Protein AF-A0A7S4MB74-F1 (afdb_monomer)

Organism: NCBI:txid1487602

Secondary structure (DSSP, 8-state):
-HHHHHHHHHHHH-TTSPPPHHHHHHHHHHHHHHHHHTSHHHHTS-S-HHHHHHHHHHHHHHHHHHHHHHHHHHHHHHHTTS---PPPPPP---TTT-PPP---PPTT----------SSS------

Sequence (127 aa):
YADLLHGIAQFYYGESNTIPSELALHLDSARQNISIAQHHDAITGTSPDTTMADYLRRLRYSDRDSSTVITQLLSDLLCSTTTCDDEFFLYEASPPTHQPPLLSVPANSRVPVVVNNPLAWHNQRFI

Solvent-accessible surface area (backbone atoms only — not comparable to full-atom values): 8020 Å² total; per-residue (Å²): 110,50,65,58,56,48,53,52,48,44,64,74,56,36,94,85,47,69,73,57,69,67,51,54,48,29,50,51,51,20,51,52,31,49,54,57,38,63,36,71,46,51,66,70,63,73,45,58,70,73,56,48,53,48,48,54,52,36,41,53,49,19,51,52,29,34,45,53,42,42,34,51,52,49,47,53,68,75,31,74,88,51,93,69,94,72,84,67,79,82,82,80,56,57,82,91,74,53,56,79,77,91,73,89,70,58,91,96,59,83,82,91,80,86,84,85,75,94,56,102,60,93,83,89,77,94,129

pLDDT: mean 79.96, std 14.44, range [46.22, 98.31]

Mean predicted aligned error: 8.29 Å

Structure (mmCIF, N/CA/C/O backbone):
data_AF-A0A7S4MB74-F1
#
_entry.id   AF-A0A7S4MB74-F1
#
loop_
_atom_site.group_PDB
_atom_site.id
_atom_site.type_symbol
_atom_site.label_atom_id
_atom_site.label_alt_id
_atom_site.label_comp_id
_atom_site.label_asym_id
_atom_site.label_entity_id
_atom_site.label_seq_id
_atom_site.pdbx_PDB_ins_code
_atom_site.Cartn_x
_atom_site.Cartn_y
_atom_site.Cartn_z
_atom_site.occupancy
_atom_site.B_iso_or_equiv
_atom_site.auth_seq_id
_atom_site.auth_comp_id
_atom_site.auth_asym_id
_atom_site.auth_atom_id
_atom_site.pdbx_PDB_model_num
ATOM 1 N N . TYR A 1 1 ? 7.409 -3.487 4.152 1.00 53.91 1 TYR A N 1
ATOM 2 C CA . TYR A 1 1 ? 7.624 -3.866 2.735 1.00 53.91 1 TYR A CA 1
ATOM 3 C C . TYR A 1 1 ? 8.182 -2.694 1.938 1.00 53.91 1 TYR A C 1
ATOM 5 O O . TYR A 1 1 ? 9.264 -2.842 1.383 1.00 53.91 1 TYR A O 1
ATOM 13 N N . ALA A 1 2 ? 7.530 -1.524 1.962 1.00 58.28 2 ALA A N 1
ATOM 14 C CA . ALA A 1 2 ? 8.070 -0.291 1.378 1.00 58.28 2 ALA A CA 1
ATOM 15 C C . ALA A 1 2 ? 9.490 0.051 1.886 1.00 58.28 2 ALA A C 1
ATOM 17 O O . ALA A 1 2 ? 10.328 0.460 1.096 1.00 58.28 2 ALA A O 1
ATOM 18 N N . ASP A 1 3 ? 9.811 -0.249 3.152 1.00 62.38 3 ASP A N 1
ATOM 19 C CA . ASP A 1 3 ? 11.159 -0.062 3.725 1.00 62.38 3 ASP A CA 1
ATOM 20 C C . ASP A 1 3 ? 12.275 -0.861 3.033 1.00 62.38 3 ASP A C 1
ATOM 22 O O . ASP A 1 3 ? 13.401 -0.384 2.921 1.00 62.38 3 ASP A O 1
ATOM 26 N N . LEU A 1 4 ? 11.982 -2.083 2.574 1.00 67.38 4 LEU A N 1
ATOM 27 C CA . LEU A 1 4 ? 12.976 -2.922 1.899 1.00 67.38 4 LEU A CA 1
ATOM 28 C C . LEU A 1 4 ? 13.270 -2.365 0.506 1.00 67.38 4 LEU A C 1
ATOM 30 O O . LEU A 1 4 ? 14.430 -2.223 0.130 1.00 67.38 4 LEU A O 1
ATOM 34 N N . LEU A 1 5 ? 12.215 -2.019 -0.236 1.00 58.50 5 LEU A N 1
ATOM 35 C CA . LEU A 1 5 ? 12.346 -1.379 -1.544 1.00 58.50 5 LEU A CA 1
ATOM 36 C C . LEU A 1 5 ? 13.035 -0.017 -1.423 1.00 58.50 5 LEU A C 1
ATOM 38 O O . LEU A 1 5 ? 13.886 0.307 -2.243 1.00 58.50 5 LEU A O 1
ATOM 42 N N . HIS A 1 6 ? 12.740 0.733 -0.362 1.00 63.19 6 HIS A N 1
ATOM 43 C CA . HIS A 1 6 ? 13.416 1.981 -0.027 1.00 63.19 6 HIS A CA 1
ATOM 44 C C . HIS A 1 6 ? 14.919 1.774 0.201 1.00 63.19 6 HIS A C 1
ATOM 46 O O . HIS A 1 6 ? 15.726 2.482 -0.396 1.00 63.19 6 HIS A O 1
ATOM 52 N N . GLY A 1 7 ? 15.309 0.775 1.002 1.00 60.53 7 GLY A N 1
ATOM 53 C CA . GLY A 1 7 ? 16.720 0.446 1.222 1.00 60.53 7 GLY A CA 1
ATOM 54 C C . GLY A 1 7 ? 17.444 0.016 -0.059 1.00 60.53 7 GLY A C 1
ATOM 55 O O . GLY A 1 7 ? 18.583 0.418 -0.287 1.00 60.53 7 GLY A O 1
ATOM 56 N N . ILE A 1 8 ? 16.775 -0.746 -0.932 1.00 62.03 8 ILE A N 1
ATOM 57 C CA . ILE A 1 8 ? 17.323 -1.153 -2.236 1.00 62.03 8 ILE A CA 1
ATOM 58 C C . ILE A 1 8 ? 17.491 0.058 -3.162 1.00 62.03 8 ILE A C 1
ATOM 60 O O . ILE A 1 8 ? 18.531 0.178 -3.805 1.00 62.03 8 ILE A O 1
ATOM 64 N N . ALA A 1 9 ? 16.521 0.972 -3.204 1.00 58.06 9 ALA A N 1
ATOM 65 C CA . ALA A 1 9 ? 16.614 2.190 -4.002 1.00 58.06 9 ALA A CA 1
ATOM 66 C C . ALA A 1 9 ? 17.747 3.104 -3.512 1.00 58.06 9 ALA A C 1
ATOM 68 O O . ALA A 1 9 ? 18.569 3.538 -4.312 1.00 58.06 9 ALA A O 1
ATOM 69 N N . GLN A 1 10 ? 17.875 3.325 -2.200 1.00 61.41 10 GLN A N 1
ATOM 70 C CA . GLN A 1 10 ? 18.997 4.090 -1.638 1.00 61.41 10 GLN A CA 1
ATOM 71 C C . GLN A 1 10 ? 20.359 3.473 -1.983 1.00 61.41 10 GLN A C 1
ATOM 73 O O . GLN A 1 10 ? 21.300 4.194 -2.312 1.00 61.41 10 GLN A O 1
ATOM 78 N N . PHE A 1 11 ? 20.461 2.141 -1.952 1.00 58.25 11 PHE A N 1
ATOM 79 C CA . PHE A 1 11 ? 21.671 1.432 -2.362 1.00 58.25 11 PHE A CA 1
ATOM 80 C C . PHE A 1 11 ? 21.965 1.595 -3.864 1.00 58.25 11 PHE A C 1
ATOM 82 O O . PHE A 1 11 ? 23.117 1.803 -4.236 1.00 58.25 11 PHE A O 1
ATOM 89 N N . TYR A 1 12 ? 20.940 1.533 -4.722 1.00 51.31 12 TYR A N 1
ATOM 90 C CA . TYR A 1 12 ? 21.089 1.649 -6.178 1.00 51.31 12 TYR A CA 1
ATOM 91 C C . TYR A 1 12 ? 21.411 3.070 -6.656 1.00 51.31 12 TYR A C 1
ATOM 93 O O . TYR A 1 12 ? 22.195 3.231 -7.590 1.00 51.31 12 TYR A O 1
ATOM 101 N N . TYR A 1 13 ? 20.834 4.097 -6.030 1.00 54.28 13 TYR A N 1
ATOM 102 C CA . TYR A 1 13 ? 21.006 5.489 -6.458 1.00 54.28 13 TYR A CA 1
ATOM 103 C C . TYR A 1 13 ? 22.183 6.220 -5.783 1.00 54.28 13 TYR A C 1
ATOM 105 O O . TYR A 1 13 ? 22.549 7.310 -6.230 1.00 54.28 13 TYR A O 1
ATOM 113 N N . GLY A 1 14 ? 22.812 5.620 -4.762 1.00 49.44 14 GLY A N 1
ATOM 114 C CA . GLY A 1 14 ? 23.925 6.203 -4.003 1.00 49.44 14 GLY A CA 1
ATOM 115 C C . GLY A 1 14 ? 23.522 7.401 -3.123 1.00 49.44 14 GLY A C 1
ATOM 116 O O . GLY A 1 14 ? 22.461 7.995 -3.297 1.00 49.44 14 GLY A O 1
ATOM 117 N N . GLU A 1 15 ? 24.397 7.803 -2.188 1.00 47.22 15 GLU A N 1
ATOM 118 C CA . GLU A 1 15 ? 24.175 8.901 -1.210 1.00 47.22 15 GLU A CA 1
ATOM 119 C C . GLU A 1 15 ? 23.774 10.263 -1.826 1.00 47.22 15 GLU A C 1
ATOM 121 O O . GLU A 1 15 ? 23.298 11.146 -1.116 1.00 47.22 15 GLU A O 1
ATOM 126 N N . SER A 1 16 ? 23.947 10.450 -3.139 1.00 46.22 16 SER A N 1
ATOM 127 C CA . SER A 1 16 ? 23.646 11.699 -3.854 1.00 46.22 16 SER A CA 1
ATOM 128 C C . SER A 1 16 ? 22.172 11.867 -4.237 1.00 46.22 16 SER A C 1
ATOM 130 O O . SER A 1 16 ? 21.748 12.989 -4.505 1.00 46.22 16 SER A O 1
ATOM 132 N N . ASN A 1 17 ? 21.399 10.784 -4.291 1.00 48.41 17 ASN A N 1
ATOM 133 C CA . ASN A 1 17 ? 20.000 10.792 -4.714 1.00 48.41 17 ASN A CA 1
ATOM 134 C C . ASN A 1 17 ? 19.151 10.352 -3.530 1.00 48.41 17 ASN A C 1
ATOM 136 O O . ASN A 1 17 ? 18.695 9.214 -3.416 1.00 48.41 17 ASN A O 1
ATOM 140 N N . THR A 1 18 ? 19.004 11.286 -2.596 1.00 55.47 18 THR A N 1
ATOM 141 C CA . THR A 1 18 ? 18.030 11.149 -1.520 1.00 55.47 18 THR A CA 1
ATOM 142 C C . THR A 1 18 ? 16.661 10.884 -2.140 1.00 55.47 18 THR A C 1
ATOM 144 O O . THR A 1 18 ? 16.262 11.545 -3.099 1.00 55.47 18 THR A O 1
ATOM 147 N N . ILE A 1 19 ? 15.962 9.874 -1.616 1.00 59.44 19 ILE A N 1
ATOM 148 C CA . ILE A 1 19 ? 14.560 9.607 -1.951 1.00 59.44 19 ILE A CA 1
ATOM 149 C C . ILE A 1 19 ? 13.820 10.951 -1.866 1.00 59.44 19 ILE A C 1
ATOM 151 O O . ILE A 1 19 ? 14.055 11.669 -0.884 1.00 59.44 19 ILE A O 1
ATOM 155 N N . PRO A 1 20 ? 12.957 11.306 -2.839 1.00 70.81 20 PRO A N 1
ATOM 156 C CA . PRO A 1 20 ? 12.187 12.538 -2.763 1.00 70.81 20 PRO A CA 1
ATOM 157 C C . PRO A 1 20 ? 11.566 12.663 -1.372 1.00 70.81 20 PRO A C 1
ATOM 159 O O . PRO A 1 20 ? 10.985 11.700 -0.867 1.00 70.81 20 PRO A O 1
ATOM 162 N N . SER A 1 21 ? 11.725 13.820 -0.726 1.00 74.56 21 SER A N 1
ATOM 163 C CA . SER A 1 21 ? 11.264 14.042 0.654 1.00 74.56 21 SER A CA 1
ATOM 164 C C . SER A 1 21 ? 9.796 13.647 0.852 1.00 74.56 21 SER A C 1
ATOM 166 O O . SER A 1 21 ? 9.413 13.175 1.9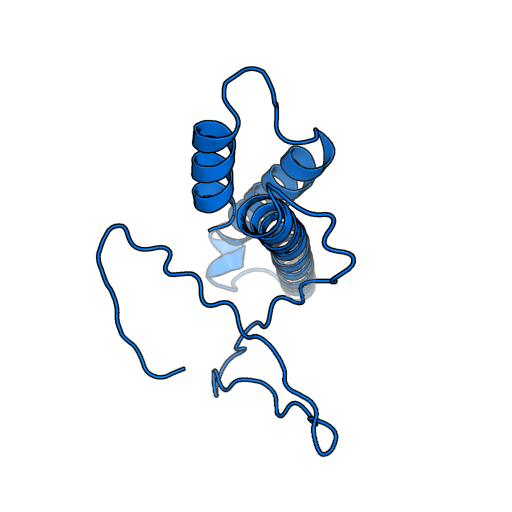17 1.00 74.56 21 SER A O 1
ATOM 168 N N . GLU A 1 22 ? 9.001 13.762 -0.207 1.00 79.94 22 GLU A N 1
ATOM 169 C CA . GLU A 1 22 ? 7.621 13.301 -0.306 1.00 79.94 22 GLU A CA 1
ATOM 170 C C . GLU A 1 22 ? 7.447 11.787 -0.077 1.00 79.94 22 GLU A C 1
ATOM 172 O O . GLU A 1 22 ? 6.623 11.384 0.742 1.00 79.94 22 GLU A O 1
ATOM 177 N N . LEU A 1 23 ? 8.263 10.928 -0.700 1.00 82.25 23 LEU A N 1
ATOM 178 C CA . LEU A 1 23 ? 8.198 9.473 -0.494 1.00 82.25 23 LEU A CA 1
ATOM 179 C C . LEU A 1 23 ? 8.556 9.083 0.947 1.00 82.25 23 LEU A C 1
ATOM 181 O O . LEU A 1 23 ? 7.966 8.159 1.508 1.00 82.25 23 LEU A O 1
ATOM 185 N N . ALA A 1 24 ? 9.511 9.789 1.559 1.00 81.88 24 ALA A N 1
ATOM 186 C CA . ALA A 1 24 ? 9.871 9.568 2.958 1.00 81.88 24 ALA A CA 1
ATOM 187 C C . ALA A 1 24 ? 8.708 9.912 3.906 1.00 81.88 24 ALA A C 1
ATOM 189 O O . ALA A 1 24 ? 8.451 9.166 4.851 1.00 81.88 24 ALA A O 1
ATOM 190 N N . LEU A 1 25 ? 7.951 10.978 3.615 1.00 87.00 25 LEU A N 1
ATOM 191 C CA . LEU A 1 25 ? 6.757 11.345 4.382 1.00 87.00 25 LEU A CA 1
ATOM 192 C C . LEU A 1 25 ? 5.659 10.280 4.291 1.00 87.00 25 LEU A C 1
ATOM 194 O O . LEU A 1 25 ? 5.070 9.932 5.317 1.00 87.00 25 LEU A O 1
ATOM 198 N N . HIS A 1 26 ? 5.409 9.726 3.101 1.00 88.00 26 HIS A N 1
ATOM 199 C CA . HIS A 1 26 ? 4.471 8.609 2.946 1.00 88.00 26 HIS A CA 1
ATOM 200 C C . HIS A 1 26 ? 4.915 7.387 3.759 1.00 88.00 26 HIS A C 1
ATOM 202 O O . HIS A 1 26 ? 4.109 6.779 4.463 1.00 88.00 26 HIS A O 1
ATOM 208 N N . LEU A 1 27 ? 6.209 7.058 3.737 1.00 86.69 27 LEU A N 1
ATOM 209 C CA . LEU A 1 27 ? 6.744 5.929 4.492 1.00 86.69 27 LEU A CA 1
ATOM 210 C C . LEU A 1 27 ? 6.591 6.116 6.010 1.00 86.69 27 LEU A C 1
ATOM 212 O O . LEU A 1 27 ? 6.165 5.197 6.714 1.00 86.69 27 LEU A O 1
ATOM 216 N N . ASP A 1 28 ? 6.884 7.311 6.518 1.00 89.19 28 ASP A N 1
ATOM 217 C CA . ASP A 1 28 ? 6.736 7.626 7.938 1.00 89.19 28 ASP A CA 1
ATOM 218 C C . ASP A 1 28 ? 5.268 7.653 8.378 1.00 89.19 28 ASP A C 1
ATOM 220 O O . ASP A 1 28 ? 4.937 7.097 9.430 1.00 89.19 28 ASP A O 1
ATOM 224 N N . SER A 1 29 ? 4.373 8.212 7.558 1.00 90.94 29 SER A N 1
ATOM 225 C CA . SER A 1 29 ? 2.920 8.145 7.775 1.00 90.94 29 SER A CA 1
ATOM 226 C C . SER A 1 29 ? 2.440 6.693 7.858 1.00 90.94 29 SER A C 1
ATOM 228 O O . SER A 1 29 ? 1.753 6.305 8.814 1.00 90.94 29 SER A O 1
ATOM 230 N N . ALA A 1 30 ? 2.863 5.848 6.913 1.00 90.56 30 ALA A N 1
ATOM 231 C CA . ALA A 1 30 ? 2.498 4.439 6.888 1.00 90.56 30 ALA A CA 1
ATOM 232 C C . ALA A 1 30 ? 2.956 3.698 8.154 1.00 90.56 30 ALA A C 1
ATOM 234 O O . ALA A 1 30 ? 2.152 2.994 8.780 1.00 90.56 30 ALA A O 1
ATOM 235 N N . ARG A 1 31 ? 4.213 3.905 8.574 1.00 90.44 31 ARG A N 1
ATOM 236 C CA . ARG A 1 31 ? 4.791 3.318 9.797 1.00 90.44 31 ARG A CA 1
ATOM 237 C C . ARG A 1 31 ? 4.028 3.740 11.051 1.00 90.44 31 ARG A C 1
ATOM 239 O O . ARG A 1 31 ? 3.695 2.892 11.879 1.00 90.44 31 ARG A O 1
ATOM 246 N N . GLN A 1 32 ? 3.726 5.030 11.194 1.00 94.31 32 GLN A N 1
ATOM 247 C CA . GLN A 1 32 ? 3.006 5.554 12.359 1.00 94.31 32 GLN A CA 1
ATOM 248 C C . GLN A 1 32 ? 1.597 4.966 12.462 1.00 94.31 32 GLN A C 1
ATOM 250 O O . GLN A 1 32 ? 1.190 4.514 13.533 1.00 94.31 32 GLN A O 1
ATOM 255 N N . ASN A 1 33 ? 0.869 4.910 11.347 1.00 94.31 33 ASN A N 1
ATOM 256 C CA . ASN A 1 33 ? -0.485 4.365 11.316 1.00 94.31 33 ASN A CA 1
ATOM 257 C C . ASN A 1 33 ? -0.528 2.865 11.661 1.00 94.31 33 ASN A C 1
ATOM 259 O O . ASN A 1 33 ? -1.414 2.444 12.405 1.00 94.31 33 ASN A O 1
ATOM 263 N N . ILE A 1 34 ? 0.446 2.069 11.198 1.00 93.56 34 ILE A N 1
ATOM 264 C CA . ILE A 1 34 ? 0.574 0.654 11.597 1.00 93.56 34 ILE A CA 1
ATOM 265 C C . ILE A 1 34 ? 0.936 0.534 13.079 1.00 93.56 34 ILE A C 1
ATOM 267 O O . ILE A 1 34 ? 0.354 -0.293 13.775 1.00 93.56 34 ILE A O 1
ATOM 271 N N . SER A 1 35 ? 1.857 1.364 13.577 1.00 93.38 35 SER A N 1
ATOM 272 C CA . SER A 1 35 ? 2.274 1.360 14.986 1.00 93.38 35 SER A CA 1
ATOM 273 C C . SER A 1 35 ? 1.097 1.614 15.933 1.00 93.38 35 SER A C 1
ATOM 275 O O . SER A 1 35 ? 0.922 0.900 16.917 1.00 93.38 35 SER A O 1
ATOM 277 N N . ILE A 1 36 ? 0.215 2.557 15.585 1.00 94.38 36 ILE A N 1
ATOM 278 C CA . ILE A 1 36 ? -1.024 2.812 16.335 1.00 94.38 36 ILE A CA 1
ATOM 279 C C . ILE A 1 36 ? -1.921 1.570 16.357 1.00 94.38 36 ILE A C 1
ATOM 281 O O . ILE A 1 36 ? -2.482 1.238 17.399 1.00 94.38 36 ILE A O 1
ATOM 285 N N . ALA A 1 37 ? -2.041 0.859 15.235 1.00 93.06 37 ALA A N 1
ATOM 286 C CA . ALA A 1 37 ? -2.856 -0.350 15.161 1.00 93.06 37 ALA A CA 1
ATOM 287 C C . ALA A 1 37 ? -2.290 -1.520 15.987 1.00 93.06 37 ALA A C 1
ATOM 289 O O . ALA A 1 37 ? -3.040 -2.436 16.300 1.00 93.06 37 ALA A O 1
ATOM 290 N N . GLN A 1 38 ? -1.005 -1.491 16.366 1.00 94.56 38 GLN A N 1
ATOM 291 C CA . GLN A 1 38 ? -0.393 -2.464 17.285 1.00 94.56 38 GLN A CA 1
ATOM 292 C C . GLN A 1 38 ? -0.676 -2.166 18.759 1.00 94.56 38 GLN A C 1
ATOM 294 O O . GLN A 1 38 ? -0.329 -2.979 19.619 1.00 94.56 38 GLN A O 1
ATOM 299 N N . HIS A 1 39 ? -1.291 -1.019 19.076 1.00 96.06 39 HIS A N 1
ATOM 300 C CA . HIS A 1 39 ? -1.764 -0.761 20.432 1.00 96.06 39 HIS A CA 1
ATOM 301 C C . HIS A 1 39 ? -2.627 -1.937 20.885 1.00 96.06 39 HIS A C 1
ATOM 303 O O . HIS A 1 39 ? -3.446 -2.448 20.117 1.00 96.06 39 HIS A O 1
ATOM 309 N N . HIS A 1 40 ? -2.433 -2.387 22.122 1.00 97.62 40 HIS A N 1
ATOM 310 C CA . HIS A 1 40 ? -3.075 -3.604 22.605 1.00 97.62 40 HIS A CA 1
ATOM 311 C C . HIS A 1 40 ? -4.598 -3.510 22.536 1.00 97.62 40 HIS A C 1
ATOM 313 O O . HIS A 1 40 ? -5.215 -4.532 22.279 1.00 97.62 40 HIS A O 1
ATOM 319 N N . ASP A 1 41 ? -5.200 -2.319 22.637 1.00 96.44 41 ASP A N 1
ATOM 320 C CA . ASP A 1 41 ? -6.652 -2.174 22.466 1.00 96.44 41 ASP A CA 1
ATOM 321 C C . ASP A 1 41 ? -7.124 -2.063 21.010 1.00 96.44 41 ASP A C 1
ATOM 323 O O . ASP A 1 41 ? -8.319 -2.176 20.731 1.00 96.44 41 ASP A O 1
ATOM 327 N N . ALA A 1 42 ? -6.203 -1.818 20.079 1.00 96.25 42 ALA A N 1
ATOM 328 C CA . ALA A 1 42 ? -6.485 -1.752 18.653 1.00 96.25 42 ALA A CA 1
ATOM 329 C C . ALA A 1 42 ? -6.450 -3.154 18.040 1.00 96.25 42 ALA A C 1
ATOM 331 O O . ALA A 1 42 ? -7.459 -3.636 17.529 1.00 96.25 42 ALA A O 1
ATOM 332 N N . ILE A 1 43 ? -5.308 -3.842 18.144 1.00 96.06 43 ILE A N 1
ATOM 333 C CA . ILE A 1 43 ? -5.108 -5.144 17.494 1.00 96.06 43 ILE A CA 1
ATOM 334 C C . ILE A 1 43 ? -5.977 -6.249 18.096 1.00 96.06 43 ILE A C 1
ATOM 336 O O . ILE A 1 43 ? -6.397 -7.157 17.384 1.00 96.06 43 ILE A O 1
ATOM 340 N N . THR A 1 44 ? -6.268 -6.173 19.398 1.00 96.44 44 THR A N 1
ATOM 341 C CA . THR A 1 44 ? -7.132 -7.157 20.065 1.00 96.44 44 THR A CA 1
ATOM 342 C C . THR A 1 44 ? -8.619 -6.853 19.893 1.00 96.44 44 THR A C 1
ATOM 344 O O . THR A 1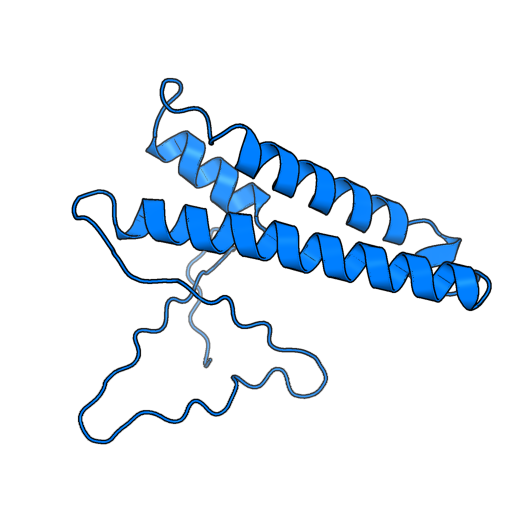 44 ? -9.450 -7.689 20.240 1.00 96.44 44 THR A O 1
ATOM 347 N N . GLY A 1 45 ? -8.968 -5.685 19.339 1.00 96.31 45 GLY A N 1
ATOM 348 C CA . GLY A 1 45 ? -10.354 -5.277 19.134 1.00 96.31 45 GLY A CA 1
ATOM 349 C C . GLY A 1 45 ? -11.109 -4.957 20.426 1.00 96.31 45 GLY A C 1
ATOM 350 O O . GLY A 1 45 ? -12.325 -5.116 20.465 1.00 96.31 45 GLY A O 1
ATOM 351 N N . THR A 1 46 ? -10.417 -4.536 21.488 1.00 97.81 46 THR A N 1
ATOM 352 C CA . THR A 1 46 ? -11.034 -4.192 22.785 1.00 97.81 46 THR A CA 1
ATOM 353 C C . THR A 1 46 ? -11.405 -2.711 22.918 1.00 97.81 46 THR A C 1
ATOM 355 O O . THR A 1 46 ? -11.936 -2.303 23.951 1.00 97.81 46 THR A O 1
ATOM 358 N N . SER A 1 47 ? -11.163 -1.897 21.887 1.00 97.94 47 SER A N 1
ATOM 359 C CA . SER A 1 47 ? -11.609 -0.500 21.835 1.00 97.94 47 SER A CA 1
ATOM 360 C C . SER A 1 47 ? -13.080 -0.361 21.409 1.00 97.94 47 SER A C 1
ATOM 362 O O . SER A 1 47 ? -13.605 -1.236 20.723 1.00 97.94 47 SER A O 1
ATOM 364 N N . PRO A 1 48 ? -13.753 0.763 21.730 1.00 98.31 48 PRO A N 1
ATOM 365 C CA . PRO A 1 48 ? -15.093 1.057 21.215 1.00 98.31 48 PRO A CA 1
ATOM 366 C C . PRO A 1 48 ? -15.155 1.095 19.680 1.00 98.31 48 PRO A C 1
ATOM 368 O O . PRO A 1 48 ? -14.184 1.489 19.031 1.00 98.31 48 PRO A O 1
ATOM 371 N N . ASP A 1 49 ? -16.323 0.800 19.100 1.00 98.00 49 ASP A N 1
ATOM 372 C CA . ASP A 1 49 ? -16.542 0.743 17.642 1.00 98.00 49 ASP A CA 1
ATOM 373 C C . ASP A 1 49 ? -16.079 2.001 16.893 1.00 98.00 49 ASP A C 1
ATOM 375 O O . ASP A 1 49 ? -15.515 1.920 15.803 1.00 98.00 49 ASP A O 1
ATOM 379 N N . THR A 1 50 ? -16.286 3.185 17.476 1.00 98.00 50 THR A N 1
ATOM 380 C CA . THR A 1 50 ? -15.854 4.460 16.886 1.00 98.00 50 THR A CA 1
ATOM 381 C C . THR A 1 50 ? -14.333 4.569 16.804 1.00 98.00 50 THR A C 1
ATOM 383 O O . THR A 1 50 ? -13.804 5.045 15.799 1.00 98.00 50 THR A O 1
ATOM 386 N N . THR A 1 51 ? -13.627 4.090 17.828 1.00 97.44 51 THR A N 1
ATOM 387 C CA . THR A 1 51 ? -12.164 4.016 17.859 1.00 97.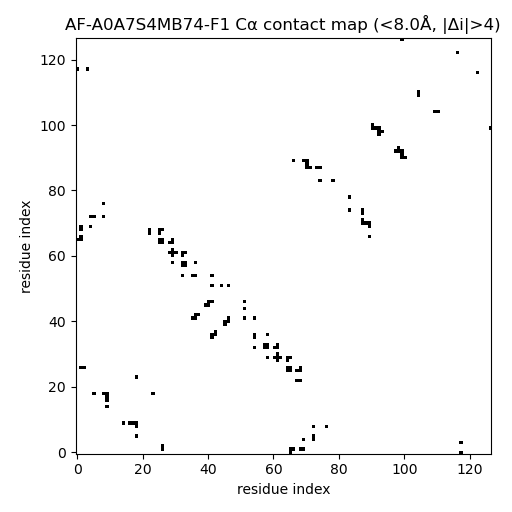44 51 THR A CA 1
ATOM 388 C C . THR A 1 51 ? -11.660 2.945 16.892 1.00 97.44 51 THR A C 1
ATOM 390 O O . THR A 1 51 ? -10.730 3.198 16.129 1.00 97.4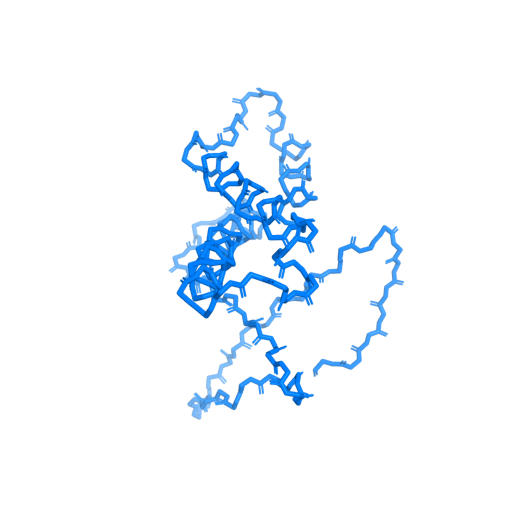4 51 THR A O 1
ATOM 393 N N . MET A 1 52 ? -12.326 1.787 16.831 1.00 97.94 52 MET A N 1
ATOM 394 C CA . MET A 1 52 ? -12.009 0.734 15.860 1.00 97.94 52 MET A CA 1
ATOM 395 C C . MET A 1 52 ? -12.168 1.212 14.412 1.00 97.94 52 MET A C 1
ATOM 397 O O . MET A 1 52 ? -11.322 0.924 13.562 1.00 97.94 52 MET A O 1
ATOM 401 N N . ALA A 1 53 ? -13.202 2.004 14.123 1.00 97.56 53 ALA A N 1
ATOM 402 C CA . ALA A 1 53 ? -13.390 2.618 12.813 1.00 97.56 53 ALA A CA 1
ATOM 403 C C . ALA A 1 53 ? -12.265 3.611 12.458 1.00 97.56 53 ALA A C 1
ATOM 405 O O . ALA A 1 53 ? -11.885 3.710 11.288 1.00 97.56 53 ALA A O 1
ATOM 406 N N . ASP A 1 54 ? -11.707 4.325 13.443 1.00 97.69 54 ASP A N 1
ATOM 407 C CA . ASP A 1 54 ? -10.545 5.193 13.227 1.00 97.69 54 ASP A CA 1
ATOM 408 C C . ASP A 1 54 ? -9.266 4.389 12.957 1.00 97.69 54 ASP A C 1
ATOM 410 O O . ASP A 1 54 ? -8.545 4.703 12.009 1.00 97.69 54 ASP A O 1
ATOM 414 N N 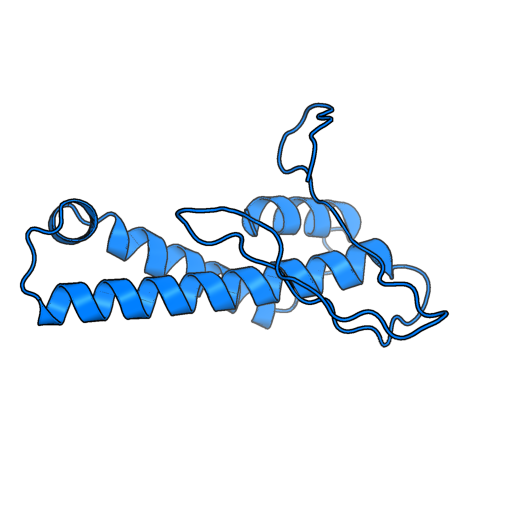. TYR A 1 55 ? -9.019 3.300 13.696 1.00 97.19 55 TYR A N 1
ATOM 415 C CA . TYR A 1 55 ? -7.898 2.398 13.410 1.00 97.19 55 TYR A CA 1
ATOM 416 C C . TYR A 1 55 ? -7.974 1.820 11.996 1.00 97.19 55 TYR A C 1
ATOM 418 O O . TYR A 1 55 ? -6.984 1.858 11.264 1.00 97.19 55 TYR A O 1
ATOM 426 N N . LEU A 1 56 ? -9.157 1.374 11.558 1.00 95.25 56 LEU A N 1
ATOM 427 C CA . LEU A 1 56 ? -9.360 0.907 10.186 1.00 95.25 56 LEU A CA 1
ATOM 428 C C . LEU A 1 56 ? -9.064 2.009 9.158 1.00 95.25 56 LEU A C 1
ATOM 430 O O . LEU A 1 56 ? -8.437 1.754 8.129 1.00 95.25 56 LEU A O 1
ATOM 434 N N . ARG A 1 57 ? -9.502 3.245 9.421 1.00 96.31 57 ARG A N 1
ATOM 435 C CA . ARG A 1 57 ? -9.221 4.387 8.542 1.00 96.31 57 ARG A CA 1
ATOM 436 C C . ARG A 1 57 ? -7.717 4.649 8.432 1.00 96.31 57 ARG A C 1
ATOM 438 O O . ARG A 1 57 ? -7.225 4.844 7.325 1.00 96.31 57 ARG A O 1
ATOM 445 N N . ARG A 1 58 ? -6.991 4.614 9.550 1.00 95.38 58 ARG A N 1
ATOM 446 C CA . ARG A 1 58 ? -5.530 4.787 9.594 1.00 95.38 58 ARG A CA 1
ATOM 447 C C . ARG A 1 58 ? -4.794 3.684 8.848 1.00 95.38 58 ARG A C 1
ATOM 449 O O . ARG A 1 58 ? -3.886 3.984 8.081 1.00 95.38 58 ARG A O 1
ATOM 456 N N . LEU A 1 59 ? -5.217 2.430 9.005 1.00 93.62 59 LEU A N 1
ATOM 457 C CA . LEU A 1 59 ? -4.656 1.311 8.246 1.00 93.62 59 LEU A CA 1
ATOM 458 C C . LEU A 1 59 ? -4.856 1.492 6.736 1.00 93.62 59 LEU A C 1
ATOM 460 O O . LEU A 1 59 ? -3.917 1.284 5.979 1.00 93.62 59 LEU A O 1
ATOM 464 N N . ARG A 1 60 ? -6.024 1.980 6.296 1.00 92.38 60 ARG A N 1
ATOM 465 C CA . ARG A 1 60 ? -6.262 2.314 4.878 1.00 92.38 60 ARG A CA 1
ATOM 466 C C . ARG A 1 60 ? -5.380 3.453 4.367 1.00 92.38 60 ARG A C 1
ATOM 468 O O . ARG A 1 60 ? -5.033 3.459 3.192 1.00 92.38 60 ARG A O 1
ATOM 475 N N . TYR A 1 61 ? -5.039 4.429 5.208 1.00 92.31 61 TYR A N 1
ATOM 476 C CA . TYR A 1 61 ? -4.056 5.447 4.831 1.00 92.31 61 TYR A CA 1
ATOM 477 C C . TYR A 1 61 ? -2.655 4.853 4.715 1.00 92.31 61 TYR A C 1
ATOM 479 O O . TYR A 1 61 ? -1.981 5.113 3.729 1.00 92.31 61 TYR A O 1
ATOM 487 N N . SER A 1 62 ? -2.261 3.993 5.657 1.00 90.94 62 SER A N 1
ATOM 488 C CA . SER A 1 62 ? -0.972 3.299 5.602 1.00 90.94 62 SER A CA 1
ATOM 489 C C . SER A 1 62 ? -0.805 2.434 4.352 1.00 90.94 62 SER A C 1
ATOM 491 O O . SER A 1 62 ? 0.258 2.449 3.734 1.00 90.94 62 SER A O 1
ATOM 493 N N . ASP A 1 63 ? -1.858 1.717 3.960 1.00 89.12 63 ASP A N 1
ATOM 494 C CA . ASP A 1 63 ? -1.884 0.910 2.740 1.00 89.12 63 ASP A CA 1
ATOM 495 C C . ASP A 1 63 ? -1.690 1.770 1.478 1.00 89.12 63 ASP A C 1
ATOM 497 O O . ASP A 1 63 ? -0.803 1.507 0.664 1.00 89.12 63 ASP A O 1
ATOM 501 N N . ARG A 1 64 ? -2.439 2.873 1.357 1.00 90.00 64 ARG A N 1
ATOM 502 C CA . ARG A 1 64 ? -2.292 3.817 0.237 1.00 90.00 64 ARG A CA 1
ATOM 503 C C . ARG A 1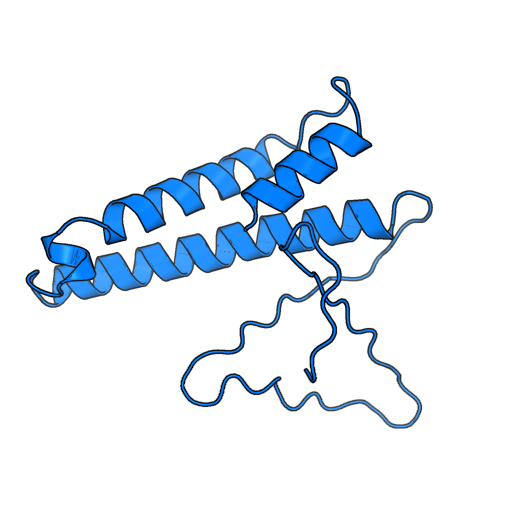 64 ? -0.909 4.452 0.187 1.00 90.00 64 ARG A C 1
ATOM 505 O O . ARG A 1 64 ? -0.290 4.457 -0.870 1.00 90.00 64 ARG A O 1
ATOM 512 N N . ASP A 1 65 ? -0.423 4.955 1.319 1.00 89.62 65 ASP A N 1
ATOM 513 C CA . ASP A 1 65 ? 0.898 5.577 1.418 1.00 89.62 65 ASP A CA 1
ATOM 514 C C . ASP A 1 65 ? 2.001 4.576 1.045 1.00 89.62 65 ASP A C 1
ATOM 516 O O . ASP A 1 65 ? 2.902 4.893 0.269 1.00 89.62 65 ASP A O 1
ATOM 520 N N . SER A 1 66 ? 1.896 3.336 1.531 1.00 88.81 66 SER A N 1
ATOM 521 C CA . SER A 1 66 ? 2.816 2.259 1.162 1.00 88.81 66 SER A CA 1
ATOM 522 C C . SER A 1 66 ? 2.747 1.950 -0.330 1.00 88.81 66 SER A C 1
ATOM 524 O O . SER A 1 66 ? 3.792 1.818 -0.963 1.00 88.81 66 SER A O 1
ATOM 526 N N . SER A 1 67 ? 1.542 1.858 -0.896 1.00 87.69 67 SER A N 1
ATOM 527 C CA . SER A 1 67 ? 1.323 1.604 -2.321 1.00 87.69 67 SER A CA 1
ATOM 528 C C . SER A 1 67 ? 1.984 2.668 -3.191 1.00 87.69 67 SER A C 1
ATOM 530 O O . SER A 1 67 ? 2.723 2.301 -4.099 1.00 87.69 67 SER A O 1
ATOM 532 N N . THR A 1 68 ? 1.817 3.953 -2.862 1.00 86.81 68 THR A N 1
ATOM 533 C CA . THR A 1 68 ? 2.476 5.072 -3.557 1.00 86.81 68 THR A CA 1
ATOM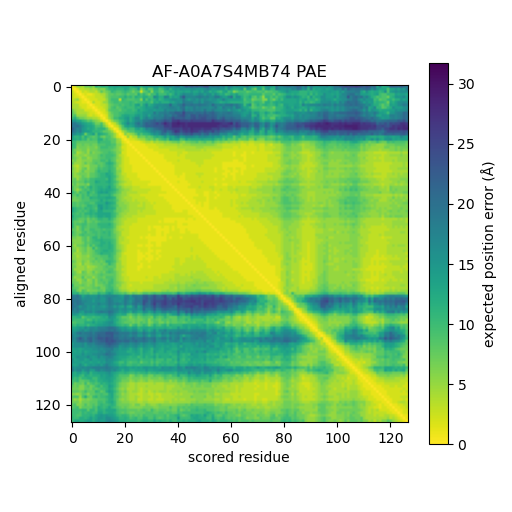 534 C C . THR A 1 68 ? 3.997 4.935 -3.545 1.00 86.81 68 THR A C 1
ATOM 536 O O . THR A 1 68 ? 4.644 5.073 -4.581 1.00 86.81 68 THR A O 1
ATOM 539 N N . VAL A 1 69 ? 4.590 4.622 -2.385 1.00 86.56 69 VAL A N 1
ATOM 540 C CA . VAL A 1 69 ? 6.046 4.428 -2.292 1.00 86.56 69 VAL A CA 1
ATOM 541 C C . VAL A 1 69 ? 6.484 3.245 -3.157 1.00 86.56 69 VAL A C 1
ATOM 543 O O . VAL A 1 69 ? 7.465 3.341 -3.884 1.00 86.56 69 VAL A O 1
ATOM 546 N N . ILE A 1 70 ? 5.767 2.122 -3.101 1.00 86.00 70 ILE A N 1
ATOM 547 C CA . ILE A 1 70 ? 6.119 0.910 -3.851 1.00 86.00 70 ILE A CA 1
ATOM 548 C C . ILE A 1 70 ? 6.054 1.154 -5.360 1.00 86.00 70 ILE A C 1
ATOM 550 O O . ILE A 1 70 ? 6.986 0.771 -6.064 1.00 86.00 70 ILE A O 1
ATOM 554 N N . THR A 1 71 ? 4.973 1.752 -5.862 1.00 85.50 71 THR A N 1
ATOM 555 C CA . THR A 1 71 ? 4.774 1.962 -7.303 1.00 85.50 71 THR A CA 1
ATOM 556 C C . THR A 1 71 ? 5.784 2.951 -7.864 1.00 85.50 71 THR A C 1
ATOM 558 O O . THR A 1 71 ? 6.363 2.676 -8.914 1.00 85.50 71 THR A O 1
ATOM 561 N N . GLN A 1 72 ? 6.080 4.033 -7.136 1.00 82.69 72 GLN A N 1
ATOM 562 C CA . GLN A 1 72 ? 7.112 4.986 -7.538 1.00 82.69 72 GLN A CA 1
ATOM 563 C C . GLN A 1 72 ? 8.498 4.331 -7.572 1.00 82.69 72 GLN A C 1
ATOM 565 O O . GLN A 1 72 ? 9.194 4.423 -8.578 1.00 82.69 72 GLN A O 1
ATOM 570 N N . LEU A 1 73 ? 8.880 3.601 -6.517 1.00 82.19 73 LEU A N 1
ATOM 571 C CA . LEU A 1 73 ? 10.181 2.926 -6.472 1.00 82.19 73 LEU A CA 1
ATOM 572 C C . LEU A 1 73 ? 10.324 1.854 -7.558 1.00 82.19 73 LEU A C 1
ATOM 574 O O . LEU A 1 73 ? 11.405 1.686 -8.116 1.00 82.19 73 LEU A O 1
ATOM 578 N N . LEU A 1 74 ? 9.255 1.112 -7.859 1.00 82.38 74 LEU A N 1
ATOM 579 C CA . LEU A 1 74 ? 9.264 0.141 -8.953 1.00 82.38 74 LEU A CA 1
ATOM 580 C C . LEU A 1 74 ? 9.397 0.822 -10.314 1.00 82.38 74 LEU A C 1
ATOM 582 O O . LEU A 1 74 ? 10.140 0.312 -11.150 1.00 82.38 74 LEU A O 1
ATOM 586 N N . SER A 1 75 ? 8.726 1.959 -10.516 1.00 81.69 75 SER A N 1
ATOM 587 C CA . SER A 1 75 ? 8.905 2.774 -11.718 1.00 81.69 75 SER A CA 1
ATOM 588 C C . SER A 1 75 ? 10.368 3.176 -11.865 1.00 81.69 75 SER A C 1
ATOM 590 O O . SER A 1 75 ? 11.003 2.834 -12.858 1.00 81.69 75 SER A O 1
ATOM 592 N N . ASP A 1 76 ? 10.959 3.760 -10.825 1.00 78.94 76 ASP A N 1
ATOM 593 C CA . ASP A 1 76 ? 12.350 4.212 -10.853 1.00 78.94 76 ASP A CA 1
ATOM 594 C C . ASP A 1 76 ? 13.327 3.048 -11.157 1.00 78.94 76 ASP A C 1
ATOM 596 O O . ASP A 1 76 ? 14.203 3.169 -12.024 1.00 78.94 76 ASP A O 1
ATOM 600 N N . LEU A 1 77 ? 13.148 1.890 -10.503 1.00 79.44 77 LEU A N 1
ATOM 601 C CA . LEU A 1 77 ? 13.998 0.702 -10.676 1.00 79.44 77 LEU A CA 1
ATOM 602 C C . LEU A 1 77 ? 13.884 0.070 -12.069 1.00 79.44 77 LEU A C 1
ATOM 604 O O . LEU A 1 77 ? 14.891 -0.365 -12.630 1.00 79.44 77 LEU A O 1
ATOM 608 N N . LEU A 1 78 ? 12.675 -0.020 -12.625 1.00 82.31 78 LEU A N 1
ATOM 609 C CA . LEU A 1 78 ? 12.444 -0.646 -13.930 1.00 82.31 78 LEU A CA 1
ATOM 610 C C . LEU A 1 78 ? 12.768 0.302 -15.089 1.00 82.31 78 LEU A C 1
ATOM 612 O O . LEU A 1 78 ? 13.165 -0.151 -16.162 1.00 82.31 78 LEU A O 1
ATOM 616 N N . CYS A 1 79 ? 12.636 1.608 -14.864 1.00 79.12 79 CYS A N 1
ATOM 617 C CA . CYS A 1 79 ? 12.693 2.639 -15.896 1.00 79.12 79 CYS A CA 1
ATOM 618 C C . CYS A 1 79 ? 13.988 3.455 -15.880 1.00 79.12 79 CYS A C 1
ATOM 620 O O . CYS A 1 79 ? 14.119 4.415 -16.631 1.00 79.12 79 CYS A O 1
ATOM 622 N N . SER A 1 80 ? 14.985 3.048 -15.089 1.00 65.25 80 SER A N 1
ATOM 623 C CA . SER A 1 80 ? 16.274 3.728 -14.872 1.00 65.25 80 SER A CA 1
ATOM 624 C C . SER A 1 80 ? 17.033 4.203 -16.135 1.00 65.25 80 SER A C 1
ATOM 626 O O . SER A 1 80 ? 17.984 4.975 -15.999 1.00 65.25 80 SER A O 1
ATOM 628 N N . THR A 1 81 ? 16.665 3.769 -17.347 1.00 59.09 81 THR A N 1
ATOM 629 C CA . THR A 1 81 ? 17.337 4.142 -18.608 1.00 59.09 81 THR A CA 1
ATOM 630 C C . THR A 1 81 ? 16.423 4.734 -19.693 1.00 59.09 81 THR A C 1
ATOM 632 O O . THR A 1 81 ? 16.934 5.213 -20.705 1.00 59.09 81 THR A O 1
ATOM 635 N N . THR A 1 82 ? 15.100 4.766 -19.497 1.00 58.03 82 THR A N 1
ATOM 636 C CA . THR A 1 82 ? 14.117 5.299 -20.463 1.00 58.03 82 THR A CA 1
ATOM 637 C C . THR A 1 82 ? 12.919 5.904 -19.740 1.00 58.03 82 THR A C 1
ATOM 639 O O . THR A 1 82 ? 12.478 5.367 -18.733 1.00 58.03 82 THR A O 1
ATOM 642 N N . THR A 1 83 ? 12.336 6.977 -20.276 1.00 60.94 83 THR A N 1
ATOM 643 C CA . THR A 1 83 ? 11.074 7.536 -19.767 1.00 60.94 83 THR A CA 1
ATOM 644 C C . THR A 1 83 ? 9.966 6.487 -19.849 1.00 60.94 83 THR A C 1
ATOM 646 O O . THR A 1 83 ? 9.520 6.155 -20.948 1.00 60.94 83 THR A O 1
ATOM 649 N N . CYS A 1 84 ? 9.539 5.960 -18.704 1.00 66.19 84 CYS A N 1
ATOM 650 C CA . CYS A 1 84 ? 8.285 5.231 -18.596 1.00 66.19 84 CYS A CA 1
ATOM 651 C C . CYS A 1 84 ? 7.182 6.242 -18.315 1.00 66.19 84 CYS A C 1
ATOM 653 O O . CYS A 1 84 ? 7.180 6.868 -17.260 1.00 66.19 84 CYS A O 1
ATOM 655 N N . ASP A 1 85 ? 6.255 6.382 -19.254 1.00 63.94 85 ASP A N 1
ATOM 656 C CA . ASP A 1 85 ? 4.994 7.111 -19.052 1.00 63.94 85 ASP A CA 1
ATOM 657 C C . ASP A 1 85 ? 3.903 6.189 -18.465 1.00 63.94 85 ASP A C 1
ATOM 659 O O . ASP A 1 85 ? 2.715 6.507 -18.494 1.00 63.94 85 ASP A O 1
ATOM 663 N N . ASP A 1 86 ? 4.298 5.019 -17.955 1.00 66.31 86 ASP A N 1
ATOM 664 C CA . ASP A 1 86 ? 3.379 3.983 -17.501 1.00 66.31 86 ASP A CA 1
ATOM 665 C C . ASP A 1 86 ? 3.077 4.120 -16.003 1.00 66.31 86 ASP A C 1
ATOM 667 O O . ASP A 1 86 ? 3.968 4.127 -15.150 1.00 66.31 86 ASP A O 1
ATOM 671 N N . GLU A 1 87 ? 1.786 4.186 -15.678 1.00 70.69 87 GLU A N 1
ATOM 672 C CA . GLU A 1 87 ? 1.291 4.175 -14.305 1.00 70.69 87 GLU A CA 1
ATOM 673 C C . GLU A 1 87 ? 1.278 2.734 -13.769 1.00 70.69 87 GLU A C 1
ATOM 675 O O . GLU A 1 87 ? 0.589 1.852 -14.292 1.00 70.69 87 GLU A O 1
ATOM 680 N N . PHE A 1 88 ? 2.050 2.477 -12.711 1.00 77.69 88 PHE A N 1
ATOM 681 C CA . PHE A 1 88 ? 2.018 1.195 -12.012 1.00 77.69 88 PHE A CA 1
ATOM 682 C C . PHE A 1 88 ? 0.869 1.174 -11.008 1.00 77.69 88 PHE A C 1
ATOM 684 O O . PHE A 1 88 ? 0.820 1.986 -10.085 1.00 77.69 88 PHE A O 1
ATOM 691 N N . PHE A 1 89 ? -0.006 0.178 -11.127 1.00 76.00 89 PHE A N 1
ATOM 692 C CA . PHE A 1 89 ? -1.055 -0.078 -10.146 1.00 76.00 89 PHE A CA 1
ATOM 693 C C . PHE A 1 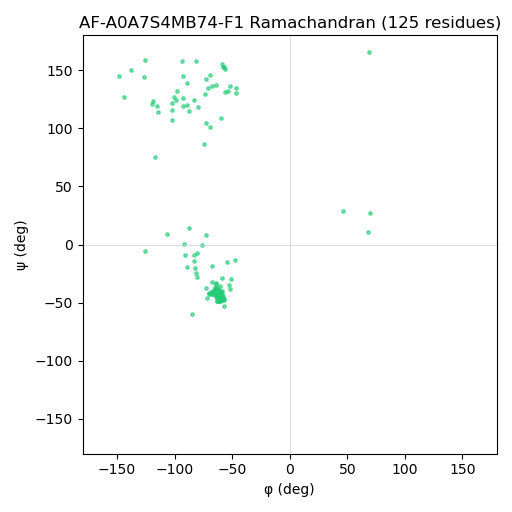89 ? -0.657 -1.248 -9.255 1.00 76.00 89 PHE A C 1
ATOM 695 O O . PHE A 1 89 ? -0.421 -2.359 -9.738 1.00 76.00 89 PHE A O 1
ATOM 702 N N . LEU A 1 90 ? -0.597 -1.010 -7.943 1.00 78.56 90 LEU A N 1
ATOM 703 C CA . LEU A 1 90 ? -0.446 -2.095 -6.986 1.00 78.56 90 LEU A CA 1
ATOM 704 C C . LEU A 1 90 ? -1.770 -2.852 -6.891 1.00 78.56 90 LEU A C 1
ATOM 706 O O . LEU A 1 90 ? -2.827 -2.254 -6.683 1.00 78.56 90 LEU A O 1
ATOM 710 N N . TYR A 1 91 ? -1.704 -4.172 -7.014 1.00 74.88 91 TYR A N 1
ATOM 711 C CA . TYR A 1 91 ? -2.835 -5.017 -6.689 1.00 74.88 91 TYR A CA 1
ATOM 712 C C . TYR A 1 91 ? -2.671 -5.612 -5.294 1.00 74.88 91 TYR A C 1
ATOM 714 O O . TYR A 1 91 ? -1.686 -6.300 -5.021 1.00 74.88 91 TYR A O 1
ATOM 722 N N . GLU A 1 92 ? -3.667 -5.387 -4.439 1.00 67.25 92 GLU A N 1
ATOM 723 C CA . GLU A 1 92 ? -3.747 -6.017 -3.129 1.00 67.25 92 GLU A CA 1
ATOM 724 C C . GLU A 1 92 ? -4.753 -7.173 -3.166 1.00 67.25 92 GLU A C 1
ATOM 726 O O . GLU A 1 92 ? -5.955 -6.999 -3.391 1.00 67.25 92 GLU A O 1
ATOM 731 N N . ALA A 1 93 ? -4.246 -8.383 -2.952 1.00 62.47 93 ALA A N 1
ATOM 732 C CA . ALA A 1 93 ? -5.051 -9.587 -2.859 1.00 62.47 93 ALA A CA 1
ATOM 733 C C . ALA A 1 93 ? -5.772 -9.603 -1.502 1.00 62.47 93 ALA A C 1
ATOM 735 O O . ALA A 1 93 ? -5.261 -10.142 -0.521 1.00 62.47 93 ALA A O 1
ATOM 736 N N . SER A 1 94 ? -6.943 -8.968 -1.425 1.00 57.19 94 SER A N 1
ATOM 737 C CA . SER A 1 94 ? -7.681 -8.869 -0.163 1.00 57.19 94 SER A CA 1
ATOM 738 C C . SER A 1 94 ? -8.316 -10.221 0.226 1.00 57.19 94 SER A C 1
ATOM 740 O O . SER A 1 94 ? -8.798 -10.959 -0.645 1.00 57.19 94 SER A O 1
ATOM 742 N N . PRO A 1 95 ? -8.341 -10.586 1.521 1.00 62.03 95 PRO A N 1
ATOM 743 C CA . PRO A 1 95 ? -9.009 -11.797 1.989 1.00 62.03 95 PRO A CA 1
ATOM 744 C C . PRO A 1 95 ? -10.513 -11.815 1.649 1.00 62.03 95 PRO A C 1
ATOM 746 O O . PRO A 1 95 ? -11.138 -10.759 1.543 1.00 62.03 95 PRO A O 1
ATOM 749 N N . PRO A 1 96 ? -11.142 -13.003 1.547 1.00 56.34 96 PRO A N 1
ATOM 750 C CA . PRO A 1 96 ? -10.572 -14.320 1.840 1.00 56.34 96 PRO A CA 1
ATOM 751 C C . PRO A 1 96 ? -9.878 -14.985 0.646 1.00 56.34 96 PRO A C 1
ATOM 753 O O . PRO A 1 96 ? -9.079 -15.899 0.841 1.00 56.34 96 PRO A O 1
ATOM 756 N N . THR A 1 97 ? -10.173 -14.565 -0.583 1.00 58.41 97 THR A N 1
ATOM 757 C CA . THR A 1 97 ? -9.784 -15.330 -1.774 1.00 58.41 97 THR A CA 1
ATOM 758 C C . THR A 1 97 ? -8.342 -15.096 -2.197 1.00 58.41 97 THR A C 1
ATOM 760 O O . THR A 1 97 ? -7.781 -15.986 -2.829 1.00 58.41 97 THR A O 1
ATOM 763 N N . HIS A 1 98 ? -7.735 -13.955 -1.841 1.00 68.06 98 HIS A N 1
ATOM 764 C CA . HIS A 1 98 ? -6.389 -13.567 -2.286 1.00 68.06 98 HIS A CA 1
ATOM 765 C C . HIS A 1 98 ? -6.181 -13.767 -3.804 1.00 68.06 98 HIS A C 1
ATOM 767 O O . HIS A 1 98 ? -5.078 -14.060 -4.259 1.00 68.06 98 HIS A O 1
ATOM 773 N N . GLN A 1 99 ? -7.257 -13.674 -4.587 1.00 66.88 99 GLN A N 1
ATOM 774 C CA . GLN A 1 99 ? -7.222 -13.903 -6.027 1.00 66.88 99 GLN A CA 1
ATOM 775 C C . GLN A 1 99 ? -6.913 -12.593 -6.734 1.00 66.88 99 GLN A C 1
ATOM 777 O O . GLN A 1 99 ? -7.516 -11.598 -6.349 1.00 66.88 99 GLN A O 1
ATOM 782 N N . PRO A 1 100 ? -6.065 -12.579 -7.776 1.00 68.25 100 PRO A N 1
ATOM 783 C CA . PRO A 1 100 ? -5.895 -11.403 -8.619 1.00 68.25 100 PRO A CA 1
ATOM 784 C C . PRO A 1 100 ? -7.239 -10.943 -9.207 1.00 68.25 100 PRO A C 1
ATOM 786 O O . PRO A 1 100 ? -8.144 -11.761 -9.417 1.00 68.25 100 PRO A O 1
ATOM 789 N N . PRO A 1 101 ? -7.402 -9.640 -9.489 1.00 69.12 101 PRO A N 1
ATOM 790 C CA . PRO A 1 101 ? -8.647 -9.128 -10.019 1.00 69.12 101 PRO A CA 1
ATOM 791 C C . PRO A 1 101 ? -8.807 -9.643 -11.450 1.00 69.12 101 PRO A C 1
ATOM 793 O O . PRO A 1 101 ? -7.835 -9.772 -12.199 1.00 69.12 101 PRO A O 1
ATOM 796 N N . LEU A 1 102 ? -10.046 -9.905 -11.860 1.00 75.31 102 LEU A N 1
ATOM 797 C CA . LEU A 1 102 ? -10.323 -10.200 -13.260 1.00 75.31 102 LEU A CA 1
ATOM 798 C C . LEU A 1 102 ? -10.108 -8.926 -14.078 1.00 75.31 102 LEU A C 1
ATOM 800 O O . LEU A 1 102 ? -10.949 -8.027 -14.090 1.00 75.31 102 LEU A O 1
ATOM 804 N N . LEU A 1 103 ? -8.959 -8.846 -14.743 1.00 77.38 103 LEU A N 1
ATOM 805 C CA . LE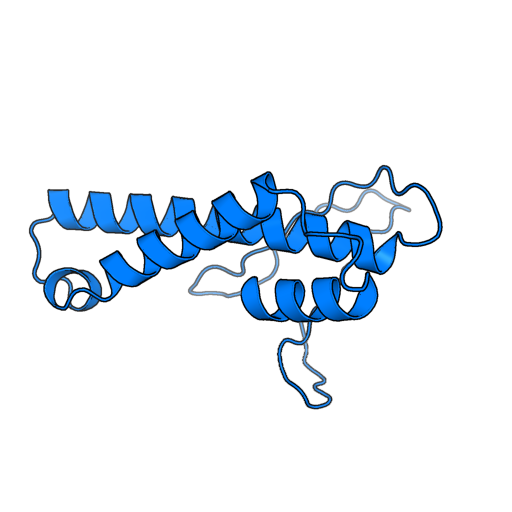U A 1 103 ? -8.625 -7.729 -15.608 1.00 77.38 103 LEU A CA 1
ATOM 806 C C . LEU A 1 103 ? -9.131 -8.012 -17.023 1.00 77.38 103 LEU A C 1
ATOM 808 O O . LEU A 1 103 ? -8.735 -8.988 -17.661 1.00 77.38 103 LEU A O 1
ATOM 812 N N . SER A 1 104 ? -10.012 -7.149 -17.524 1.00 81.38 104 SER A N 1
ATOM 813 C CA . SER A 1 104 ? -10.463 -7.226 -18.912 1.00 81.38 104 SER A CA 1
ATOM 814 C C . SER A 1 104 ? -9.338 -6.763 -19.831 1.00 81.38 104 SER A C 1
ATOM 816 O O . SER A 1 104 ? -9.078 -5.567 -19.943 1.00 81.38 104 SER A O 1
ATOM 818 N N . VAL A 1 105 ? -8.679 -7.704 -20.502 1.00 84.88 105 VAL A N 1
ATOM 819 C CA . VAL A 1 105 ? -7.639 -7.401 -21.490 1.00 84.88 105 VAL A CA 1
ATOM 820 C C . VAL A 1 105 ? -8.286 -7.324 -22.875 1.00 84.88 105 VAL A C 1
ATOM 822 O O . VAL A 1 105 ? -8.864 -8.320 -23.320 1.00 84.88 105 VAL A O 1
ATOM 825 N N . PRO A 1 106 ? -8.225 -6.173 -23.572 1.00 88.44 106 PRO A N 1
ATOM 826 C CA . PRO A 1 106 ? -8.746 -6.064 -24.928 1.00 88.44 106 PRO A CA 1
ATOM 827 C C . PRO A 1 106 ? -8.101 -7.083 -25.875 1.00 88.44 106 PRO A C 1
ATOM 829 O O . PRO A 1 106 ? -6.956 -7.503 -25.687 1.00 88.44 106 PRO A O 1
ATOM 832 N N . ALA A 1 107 ? -8.829 -7.469 -26.925 1.00 88.50 107 ALA A N 1
ATOM 833 C CA . ALA A 1 107 ? -8.296 -8.372 -27.938 1.00 88.50 107 ALA A CA 1
ATOM 834 C C . ALA A 1 107 ? -7.001 -7.797 -28.542 1.00 88.50 107 ALA A C 1
ATOM 836 O O . ALA A 1 107 ? -6.965 -6.641 -28.956 1.00 88.50 107 ALA A O 1
ATOM 837 N N . ASN A 1 108 ? -5.954 -8.625 -28.607 1.00 88.31 108 ASN A N 1
ATOM 838 C CA . ASN A 1 108 ? -4.599 -8.269 -29.056 1.00 88.31 108 ASN A CA 1
ATOM 839 C C . ASN A 1 108 ? -3.813 -7.306 -28.144 1.00 88.31 108 ASN A C 1
ATOM 841 O O . ASN A 1 108 ? -2.735 -6.859 -28.534 1.00 88.31 108 ASN A O 1
ATOM 845 N N . SER A 1 109 ? -4.286 -7.024 -26.929 1.00 87.44 109 SER A N 1
ATOM 846 C CA . SER A 1 109 ? -3.511 -6.304 -25.913 1.00 87.44 109 SER A CA 1
ATOM 847 C C . SER A 1 109 ? -2.774 -7.270 -24.981 1.00 87.44 109 SER A C 1
ATOM 849 O O . SER A 1 109 ? -3.132 -8.441 -24.845 1.00 87.44 109 SER A O 1
ATOM 851 N N . ARG A 1 110 ? -1.717 -6.777 -24.333 1.00 83.81 110 ARG A N 1
ATOM 852 C CA . ARG A 1 110 ? -0.980 -7.487 -23.282 1.00 83.81 110 ARG A CA 1
ATOM 853 C C . ARG A 1 110 ? -0.914 -6.595 -22.057 1.00 83.81 110 ARG A C 1
ATOM 855 O O . ARG A 1 110 ? -0.774 -5.386 -22.204 1.00 83.81 110 ARG A O 1
ATOM 862 N N . VAL A 1 111 ? -0.986 -7.200 -20.878 1.00 82.25 111 VAL A N 1
ATOM 863 C CA . VAL A 1 111 ? -0.815 -6.486 -19.613 1.00 82.25 111 VAL A CA 1
ATOM 864 C C . VAL A 1 111 ? 0.457 -7.003 -18.954 1.00 82.25 111 VAL A C 1
ATOM 866 O O . VAL A 1 111 ? 0.513 -8.191 -18.627 1.00 82.25 111 VAL A O 1
ATOM 869 N N . PRO A 1 112 ? 1.500 -6.166 -18.815 1.00 83.62 112 PRO A N 1
ATOM 870 C CA . PRO A 1 112 ? 2.688 -6.555 -18.077 1.00 83.62 112 PRO A CA 1
ATOM 871 C C . PRO A 1 112 ? 2.335 -6.706 -16.595 1.00 83.62 112 PRO A C 1
ATOM 873 O O . PRO A 1 112 ? 1.629 -5.880 -16.023 1.00 83.62 112 PRO A O 1
ATOM 876 N N . VAL A 1 113 ? 2.834 -7.772 -15.973 1.00 84.19 113 VAL A N 1
ATOM 877 C CA . VAL A 1 113 ? 2.682 -8.014 -14.536 1.00 84.19 113 VAL A CA 1
ATOM 878 C C . VAL A 1 113 ? 4.069 -8.042 -13.921 1.00 84.19 113 VAL A C 1
ATOM 880 O O . VAL A 1 113 ? 4.923 -8.825 -14.337 1.00 84.19 113 VAL A O 1
ATOM 883 N N . VAL A 1 114 ? 4.286 -7.183 -12.929 1.00 84.62 114 VAL A N 1
ATOM 884 C CA . VAL A 1 114 ? 5.525 -7.137 -12.153 1.00 84.62 114 VAL A CA 1
ATOM 885 C C . VAL A 1 114 ? 5.288 -7.842 -10.829 1.00 84.62 114 VAL A C 1
ATOM 887 O O . VAL A 1 114 ? 4.354 -7.524 -10.097 1.00 84.62 114 VAL A O 1
ATOM 890 N N . VAL A 1 115 ? 6.151 -8.805 -10.519 1.00 85.88 115 VAL A N 1
ATOM 891 C CA . VAL A 1 115 ? 6.078 -9.596 -9.292 1.00 85.88 115 VAL A CA 1
ATOM 892 C C . VAL A 1 115 ? 7.308 -9.281 -8.466 1.00 85.88 115 VAL A C 1
ATOM 894 O O . VAL A 1 115 ? 8.428 -9.538 -8.904 1.00 85.88 115 VAL A O 1
ATOM 897 N N . ASN A 1 116 ? 7.107 -8.745 -7.267 1.00 83.19 116 ASN A N 1
ATOM 898 C CA . ASN A 1 116 ? 8.206 -8.516 -6.342 1.00 83.19 116 ASN A CA 1
ATOM 899 C C . ASN A 1 116 ? 8.298 -9.647 -5.312 1.00 83.19 116 ASN A C 1
ATOM 901 O O . ASN A 1 116 ? 7.311 -10.007 -4.669 1.00 83.19 116 ASN A O 1
ATOM 905 N N . ASN A 1 117 ? 9.506 -10.171 -5.120 1.00 87.50 117 ASN A N 1
ATOM 906 C CA . ASN A 1 117 ? 9.818 -11.125 -4.066 1.00 87.50 117 ASN A CA 1
ATOM 907 C C . ASN A 1 117 ? 10.542 -10.387 -2.928 1.00 87.50 117 ASN A C 1
ATOM 909 O O . ASN A 1 117 ? 11.718 -10.064 -3.080 1.00 87.50 117 ASN A O 1
ATOM 913 N N . PRO A 1 118 ? 9.893 -10.144 -1.775 1.00 84.12 118 PRO A N 1
ATOM 914 C CA . PRO A 1 118 ? 10.519 -9.416 -0.672 1.00 84.12 118 PRO A CA 1
ATOM 915 C C . PRO A 1 118 ? 11.534 -10.251 0.123 1.00 84.12 118 PRO A C 1
ATOM 917 O O . PRO A 1 118 ? 12.075 -9.773 1.116 1.00 84.12 118 PRO A O 1
ATOM 920 N N . LEU A 1 119 ? 11.752 -11.515 -0.240 1.00 87.06 119 LEU A N 1
ATOM 921 C CA . LEU A 1 119 ? 12.652 -12.409 0.477 1.00 87.06 119 LEU A CA 1
ATOM 922 C C . LEU A 1 119 ? 14.049 -12.362 -0.141 1.00 87.06 119 LEU A C 1
ATOM 924 O O . LEU A 1 119 ? 14.201 -12.321 -1.358 1.00 87.06 119 LEU A O 1
ATOM 928 N N . ALA A 1 120 ? 15.077 -12.482 0.698 1.00 89.38 120 ALA A N 1
ATOM 929 C CA . ALA A 1 120 ? 16.477 -12.514 0.268 1.00 89.38 120 ALA A CA 1
ATOM 930 C C . ALA A 1 120 ? 16.896 -13.826 -0.437 1.00 89.38 120 ALA A C 1
ATOM 932 O O . ALA A 1 120 ? 18.077 -14.046 -0.694 1.00 89.38 120 ALA A O 1
ATOM 933 N N . TRP A 1 121 ? 15.947 -14.716 -0.730 1.00 91.25 121 TRP A N 1
ATOM 934 C CA . TRP A 1 121 ? 16.179 -15.989 -1.410 1.00 91.25 121 TRP A CA 1
ATOM 935 C C . TRP A 1 121 ? 15.290 -16.138 -2.645 1.00 91.25 121 TRP A C 1
ATOM 937 O O . TRP A 1 121 ? 14.247 -15.492 -2.767 1.00 91.25 121 TRP A O 1
ATOM 947 N N . HIS A 1 122 ? 15.694 -17.010 -3.569 1.00 92.12 122 HIS A N 1
ATOM 948 C CA . HIS A 1 122 ? 14.889 -17.318 -4.747 1.00 92.12 122 HIS A CA 1
ATOM 949 C C . HIS A 1 122 ? 13.563 -17.982 -4.346 1.00 92.12 122 HIS A C 1
ATOM 951 O O . HIS A 1 122 ? 13.530 -18.851 -3.475 1.00 92.12 122 HIS A O 1
ATOM 957 N N . ASN A 1 123 ? 12.470 -17.567 -4.983 1.00 89.81 123 ASN A N 1
ATOM 958 C CA . ASN A 1 123 ? 11.127 -18.048 -4.687 1.00 89.81 123 ASN A CA 1
ATOM 959 C C . ASN A 1 123 ? 10.320 -18.140 -5.987 1.00 89.81 123 ASN A C 1
ATOM 961 O O . ASN A 1 123 ? 10.228 -17.159 -6.723 1.00 89.81 123 ASN A O 1
ATOM 965 N N . GLN A 1 124 ? 9.733 -19.308 -6.250 1.00 91.25 124 GLN A N 1
ATOM 966 C CA . GLN A 1 124 ? 8.851 -19.554 -7.387 1.00 91.25 124 GLN A CA 1
ATOM 967 C C . GLN A 1 124 ? 7.479 -19.977 -6.858 1.00 91.25 124 GLN A C 1
ATOM 969 O O . GLN A 1 124 ? 7.361 -20.970 -6.138 1.00 91.25 124 GLN A O 1
ATOM 974 N N . ARG A 1 125 ? 6.438 -19.213 -7.201 1.00 81.75 125 ARG A N 1
ATOM 975 C CA . ARG A 1 125 ? 5.053 -19.452 -6.776 1.00 81.75 125 ARG A CA 1
ATOM 976 C C . ARG A 1 125 ? 4.094 -19.232 -7.932 1.00 81.75 125 ARG A C 1
ATOM 978 O O . ARG A 1 125 ? 4.360 -18.416 -8.809 1.00 81.75 125 ARG A O 1
ATOM 985 N N . PHE A 1 126 ? 2.984 -19.962 -7.898 1.00 80.31 126 PHE A N 1
ATOM 986 C CA . PHE A 1 126 ? 1.821 -19.631 -8.710 1.00 80.31 126 PHE A CA 1
ATOM 987 C C . PHE A 1 126 ? 1.183 -18.359 -8.148 1.00 80.31 126 PHE A C 1
ATOM 989 O O . PHE A 1 126 ? 1.044 -18.227 -6.930 1.00 80.31 126 PHE A O 1
ATOM 996 N N . ILE A 1 127 ? 0.853 -17.445 -9.050 1.00 74.00 127 ILE A N 1
ATOM 997 C CA . ILE A 1 127 ? 0.239 -16.137 -8.813 1.00 74.00 127 ILE A CA 1
ATOM 998 C C . ILE A 1 127 ? -1.013 -16.021 -9.668 1.00 74.00 127 ILE A C 1
ATOM 1000 O O . ILE A 1 127 ? -0.996 -16.586 -10.788 1.00 74.00 127 ILE A O 1
#

Nearest PDB structures (foldseek):
  8snb-assembly1_6Q  TM=5.267E-01  e=9.358E+00  Strongylocentrotus purpuratus
  2e9x-assembly2_E  TM=3.188E-01  e=3.496E+00  Homo sapiens

Foldseek 3Di:
DLVLLQVVLCVVVDPVDDDPVLLVVLQVLLVVLVVVCPPPCNVVVVDDPVVVVVSVVSNVSSVVSSQVSVQVSVCCVVQVPHDDPDGDGDDQLDPDPNDTDPDDAPVPGDDDDDDDDSDPDDDDDDD

Radius of gyration: 17.47 Å; Cα contacts (8 Å, |Δi|>4): 83; chains: 1; bounding box: 41×34×52 Å

InterPro domains:
  IPR015341 Glycoside hydrolase family 38, central domain [PF09261] (25-76)
  IPR028995 Glycoside hydrolase families 57/38, central domain superfamily [SSF88688] (23-78)
  IPR037094 Glycoside hydrolase family 38, central domain superfamily [G3DSA:1.20.1270.50] (1-89)
  IPR050843 Glycosyl Hydrolase Family 38 [PTHR11607] (21-126)